Protein AF-A0A959X5T2-F1 (afdb_monomer_lite)

Structure (mmCIF, N/CA/C/O backbone):
data_AF-A0A959X5T2-F1
#
_entry.id   AF-A0A959X5T2-F1
#
loop_
_atom_site.group_PDB
_atom_site.id
_atom_site.type_symbol
_atom_site.label_atom_id
_atom_site.label_alt_id
_atom_site.label_comp_id
_atom_site.label_asym_id
_atom_site.label_entity_id
_atom_site.label_seq_id
_atom_site.pdbx_PDB_ins_code
_atom_site.Cartn_x
_atom_site.Cartn_y
_atom_site.Cartn_z
_atom_site.occupancy
_atom_site.B_iso_or_equiv
_atom_site.auth_seq_id
_atom_site.auth_comp_id
_atom_site.auth_asym_id
_atom_site.auth_atom_id
_atom_site.pdbx_PDB_model_num
ATOM 1 N N . MET A 1 1 ? -1.855 1.329 -15.032 1.00 86.25 1 MET A N 1
ATOM 2 C CA . MET A 1 1 ? -2.889 0.523 -14.342 1.00 86.25 1 MET A CA 1
ATOM 3 C C . MET A 1 1 ? -2.700 0.698 -12.841 1.00 86.25 1 MET A C 1
ATOM 5 O O . MET A 1 1 ? -1.556 0.841 -12.433 1.00 86.25 1 MET A O 1
ATOM 9 N N . LEU A 1 2 ? -3.779 0.723 -12.053 1.00 96.50 2 LEU A N 1
ATOM 10 C CA . LEU A 1 2 ? -3.756 0.918 -10.597 1.00 96.50 2 LEU A CA 1
ATOM 11 C C . LEU A 1 2 ? -4.443 -0.272 -9.912 1.00 96.50 2 LEU A C 1
ATOM 13 O O . LEU A 1 2 ? -5.469 -0.737 -10.403 1.00 96.50 2 LEU A O 1
ATOM 17 N N . LEU A 1 3 ? -3.885 -0.738 -8.795 1.00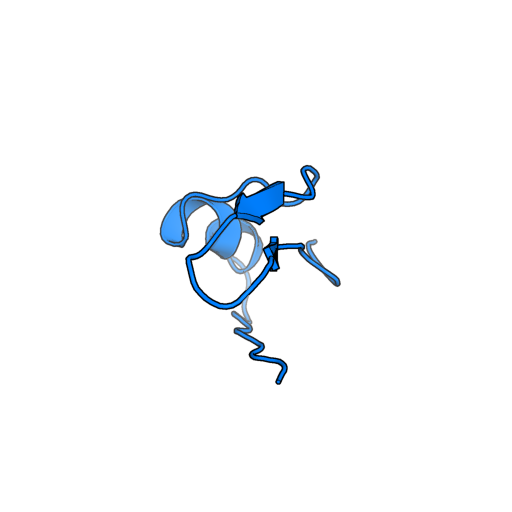 97.75 3 LEU A N 1
ATOM 18 C CA . LEU A 1 3 ? -4.481 -1.747 -7.920 1.00 97.75 3 LEU A CA 1
ATOM 19 C C . LEU A 1 3 ? -4.555 -1.179 -6.505 1.00 97.75 3 LEU A C 1
ATOM 21 O O . LEU A 1 3 ? -3.569 -0.636 -6.009 1.00 97.75 3 LEU A O 1
ATOM 25 N N . THR A 1 4 ? -5.702 -1.342 -5.856 1.00 98.00 4 THR A N 1
ATOM 26 C CA . THR A 1 4 ? -5.907 -0.977 -4.456 1.00 98.00 4 THR A CA 1
ATOM 27 C C . THR A 1 4 ? -6.289 -2.210 -3.651 1.00 98.00 4 THR A C 1
ATOM 29 O O . THR A 1 4 ? -7.023 -3.081 -4.117 1.00 98.00 4 THR A O 1
ATOM 32 N N . VAL A 1 5 ? -5.764 -2.286 -2.431 1.00 97.75 5 VAL A N 1
ATOM 33 C CA . VAL A 1 5 ? -6.115 -3.305 -1.442 1.00 97.75 5 VAL A CA 1
ATOM 34 C C . VAL A 1 5 ? -6.468 -2.565 -0.163 1.00 97.75 5 VAL A C 1
ATOM 36 O O . VAL A 1 5 ? -5.677 -1.752 0.310 1.00 97.75 5 VAL A O 1
ATOM 39 N N . THR A 1 6 ? -7.650 -2.840 0.379 1.00 97.56 6 THR A N 1
ATOM 40 C CA . THR A 1 6 ? -8.165 -2.179 1.581 1.00 97.56 6 THR A CA 1
ATOM 41 C C . THR A 1 6 ? -8.494 -3.233 2.625 1.00 97.56 6 THR A C 1
ATOM 43 O O . THR A 1 6 ? -9.165 -4.219 2.325 1.00 97.56 6 THR A O 1
ATOM 46 N N . LEU A 1 7 ? -8.032 -3.010 3.854 1.00 97.94 7 LEU A N 1
ATOM 47 C CA . LEU A 1 7 ? -8.430 -3.771 5.032 1.00 97.94 7 LEU A CA 1
ATOM 48 C C . LEU A 1 7 ? -9.265 -2.855 5.926 1.00 97.94 7 LEU A C 1
ATOM 50 O O . LEU A 1 7 ? -8.849 -1.739 6.216 1.00 97.94 7 LEU A O 1
ATOM 54 N N . THR A 1 8 ? -10.435 -3.322 6.353 1.00 96.94 8 THR A N 1
ATOM 55 C 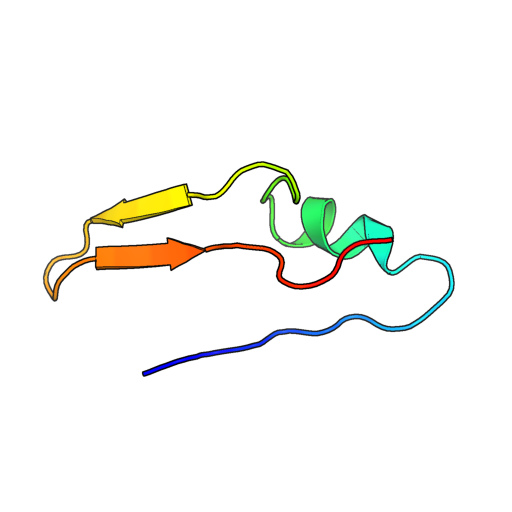CA . THR A 1 8 ? -11.340 -2.575 7.238 1.00 96.94 8 THR A CA 1
ATOM 56 C C . THR A 1 8 ? -11.497 -3.295 8.570 1.00 96.94 8 THR A C 1
ATOM 58 O O . THR A 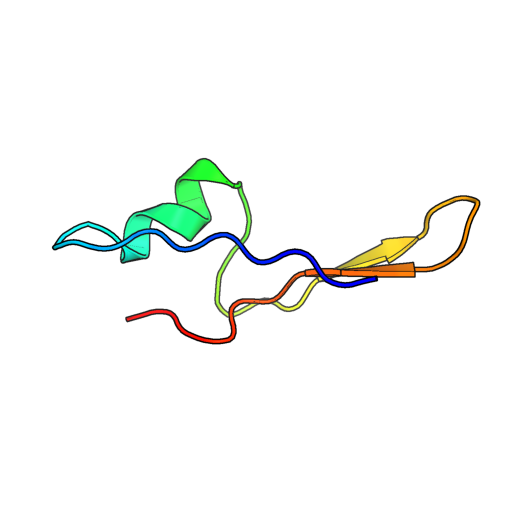1 8 ? -11.598 -4.521 8.591 1.00 96.94 8 THR A O 1
ATOM 61 N N . GLY A 1 9 ? -11.601 -2.542 9.664 1.00 95.88 9 GLY A N 1
ATOM 62 C CA . GLY A 1 9 ? -11.840 -3.071 11.008 1.00 95.88 9 GLY A CA 1
ATOM 63 C C . GLY A 1 9 ? -10.841 -2.535 12.037 1.00 95.88 9 GLY A C 1
ATOM 64 O O . GLY A 1 9 ? -9.947 -1.773 11.676 1.00 95.88 9 GLY A O 1
ATOM 65 N N . PRO A 1 10 ? -10.972 -2.936 13.314 1.00 95.25 10 PRO A N 1
ATOM 66 C CA . PRO A 1 10 ? -10.144 -2.415 14.407 1.00 95.25 10 PRO A CA 1
ATOM 67 C C . PRO A 1 10 ? -8.637 -2.646 14.226 1.00 95.25 10 PRO A C 1
ATOM 69 O O . PRO A 1 10 ? -7.832 -1.896 14.760 1.00 95.25 10 PRO A O 1
ATOM 72 N N . GLU A 1 11 ? -8.257 -3.673 13.462 1.00 95.50 11 GLU A N 1
ATOM 73 C CA . GLU A 1 11 ? -6.862 -4.068 13.229 1.00 95.50 11 GLU A CA 1
ATOM 74 C C . GLU A 1 11 ? -6.350 -3.665 11.832 1.00 95.50 11 GLU A C 1
ATOM 76 O O . GLU A 1 11 ? -5.343 -4.192 11.358 1.00 95.50 11 GLU A O 1
ATOM 81 N N . ALA A 1 12 ? -7.022 -2.732 11.145 1.00 96.88 12 ALA A N 1
ATOM 82 C CA . ALA A 1 12 ? -6.667 -2.323 9.781 1.00 96.88 12 ALA A CA 1
ATOM 83 C C . ALA A 1 12 ? -5.227 -1.791 9.650 1.00 96.88 12 ALA A C 1
ATOM 85 O O . ALA A 1 12 ? -4.572 -2.042 8.634 1.00 96.88 12 ALA A O 1
ATOM 86 N N . ALA A 1 13 ? -4.693 -1.160 10.703 1.00 94.12 13 ALA A N 1
ATOM 87 C CA . ALA A 1 13 ? -3.293 -0.735 10.786 1.00 94.12 13 ALA A CA 1
ATOM 88 C C . ALA A 1 13 ? -2.289 -1.893 10.571 1.00 94.12 13 ALA A C 1
ATOM 90 O O . ALA A 1 13 ? -1.155 -1.676 10.141 1.00 94.12 13 ALA A O 1
ATOM 91 N N . GLY A 1 14 ? -2.708 -3.145 10.798 1.00 96.25 14 GLY A N 1
ATOM 92 C CA . GLY A 1 14 ? -1.916 -4.350 10.552 1.00 96.25 14 GLY A CA 1
ATOM 93 C C . GLY A 1 14 ? -1.671 -4.674 9.072 1.00 96.25 14 GLY A C 1
ATOM 94 O O . GLY A 1 14 ? -0.818 -5.511 8.772 1.00 96.25 14 GLY A O 1
ATOM 95 N N . LEU A 1 15 ? -2.348 -4.011 8.124 1.00 97.38 15 LEU A N 1
ATOM 96 C CA . LEU A 1 15 ? -2.164 -4.269 6.688 1.00 97.38 15 LEU A CA 1
ATOM 97 C C . LEU A 1 15 ? -0.704 -4.078 6.242 1.00 97.38 15 LEU A C 1
ATOM 99 O O . LEU A 1 15 ? -0.186 -4.875 5.455 1.00 97.38 15 LEU A O 1
ATOM 103 N N . GLY A 1 16 ? -0.019 -3.077 6.807 1.00 96.50 16 GLY A N 1
ATOM 104 C CA . GLY A 1 16 ? 1.403 -2.823 6.564 1.00 96.50 16 GLY A CA 1
ATOM 105 C C . GLY A 1 16 ? 2.300 -4.009 6.904 1.00 96.50 16 GLY A C 1
ATOM 106 O O . GLY A 1 16 ? 3.221 -4.342 6.152 1.00 96.50 16 GLY A O 1
ATOM 107 N N . TYR A 1 17 ? 1.987 -4.692 8.005 1.00 97.12 17 TYR A N 1
ATOM 108 C CA . TYR A 1 17 ? 2.695 -5.890 8.435 1.00 97.12 17 TYR A CA 1
ATOM 109 C C . TYR A 1 17 ? 2.444 -7.060 7.475 1.00 97.12 17 TYR A C 1
ATOM 111 O O . TYR A 1 17 ? 3.397 -7.653 6.975 1.00 97.12 17 TYR A O 1
ATOM 119 N N . LEU A 1 18 ? 1.180 -7.340 7.135 1.00 97.44 18 LEU A N 1
ATOM 120 C CA . LEU A 1 18 ? 0.815 -8.443 6.233 1.00 97.44 18 LEU A CA 1
ATOM 121 C C . LEU A 1 18 ? 1.480 -8.310 4.854 1.00 97.44 18 LEU A C 1
ATOM 123 O O . LEU A 1 18 ? 2.049 -9.270 4.331 1.00 97.44 18 LEU A O 1
ATOM 127 N N . LEU A 1 19 ? 1.470 -7.103 4.282 1.00 97.25 19 LEU A N 1
ATOM 128 C CA . LEU A 1 19 ? 2.065 -6.827 2.969 1.00 97.25 19 LEU A CA 1
ATOM 129 C C . LEU A 1 19 ? 3.576 -6.552 3.019 1.00 97.25 19 LEU A C 1
ATOM 131 O O . LEU A 1 19 ? 4.209 -6.352 1.975 1.00 97.25 19 LEU A O 1
ATOM 135 N N . HIS A 1 20 ? 4.168 -6.535 4.217 1.00 97.38 20 HIS A N 1
ATOM 136 C CA . HIS A 1 20 ? 5.569 -6.183 4.444 1.00 97.38 20 HIS A CA 1
ATOM 137 C C . HIS A 1 20 ? 5.934 -4.834 3.798 1.00 97.38 20 HIS A C 1
ATOM 139 O O . HIS A 1 20 ? 6.925 -4.711 3.064 1.00 97.38 20 HIS A O 1
ATOM 145 N N . LYS A 1 21 ? 5.093 -3.817 4.011 1.00 97.25 21 LYS A N 1
ATOM 146 C CA . LYS A 1 21 ? 5.299 -2.441 3.540 1.00 97.25 21 LYS A CA 1
ATOM 147 C C . LYS A 1 21 ? 4.919 -1.462 4.640 1.00 97.25 21 LYS A C 1
ATOM 149 O O . LYS A 1 21 ? 3.793 -1.479 5.118 1.00 97.25 21 LYS A O 1
ATOM 154 N N . HIS A 1 22 ? 5.859 -0.599 5.011 1.00 96.62 22 HIS A N 1
ATOM 155 C CA . HIS A 1 22 ? 5.627 0.426 6.023 1.00 96.62 22 HIS A CA 1
ATOM 156 C C . HIS A 1 22 ? 4.745 1.556 5.456 1.00 96.62 22 HIS A C 1
ATOM 158 O O . HIS A 1 22 ? 5.088 2.064 4.384 1.00 96.62 22 HIS A O 1
ATOM 164 N N . PRO A 1 23 ? 3.670 1.975 6.148 1.00 96.88 23 PRO A N 1
ATOM 165 C CA . PRO A 1 23 ? 2.732 2.980 5.641 1.00 96.88 23 PRO A CA 1
ATOM 166 C C . PRO A 1 23 ? 3.377 4.345 5.375 1.00 96.88 23 PRO A C 1
ATOM 168 O O . PRO A 1 23 ? 3.178 4.908 4.303 1.00 96.88 23 PRO A O 1
ATOM 171 N N . ASP A 1 24 ? 4.264 4.806 6.263 1.00 96.31 24 ASP A N 1
ATOM 172 C CA . ASP A 1 24 ? 4.959 6.101 6.107 1.00 96.31 24 ASP A CA 1
ATOM 173 C C . ASP A 1 24 ? 6.097 6.104 5.073 1.00 96.31 24 ASP A C 1
ATOM 175 O O . ASP A 1 24 ? 6.852 7.071 4.960 1.00 96.31 24 ASP A O 1
ATOM 179 N N . ARG A 1 25 ? 6.277 5.008 4.326 1.00 97.12 25 ARG A N 1
ATOM 180 C CA . ARG A 1 25 ? 7.362 4.882 3.354 1.00 97.12 25 ARG A CA 1
ATOM 181 C C . ARG A 1 25 ? 6.827 4.548 1.972 1.00 97.12 25 ARG A C 1
ATOM 183 O O . ARG A 1 25 ? 6.581 3.385 1.654 1.00 97.12 25 ARG A O 1
ATOM 190 N N . VAL A 1 26 ? 6.788 5.565 1.115 1.00 97.81 26 VAL A N 1
ATOM 191 C CA . VAL A 1 26 ? 6.609 5.381 -0.329 1.00 97.81 26 VAL A CA 1
ATOM 192 C C . VAL A 1 26 ? 7.809 4.614 -0.889 1.00 97.81 26 VAL A C 1
ATOM 194 O O . VAL A 1 26 ? 8.962 4.943 -0.603 1.00 97.81 26 VAL A O 1
ATOM 197 N N . GLN A 1 27 ? 7.540 3.564 -1.662 1.00 98.06 27 GLN A N 1
ATOM 198 C CA . GLN A 1 27 ? 8.565 2.726 -2.282 1.00 98.06 27 GLN A CA 1
ATOM 199 C C . GLN A 1 27 ? 8.321 2.621 -3.782 1.00 98.06 27 GLN A C 1
ATOM 201 O O . GLN A 1 27 ? 7.189 2.408 -4.215 1.00 98.06 27 GLN A O 1
ATOM 206 N N . THR A 1 28 ? 9.398 2.712 -4.554 1.00 98.12 28 THR A N 1
ATOM 207 C CA . THR A 1 28 ? 9.385 2.516 -6.004 1.00 98.12 28 THR A CA 1
ATOM 208 C C . THR A 1 28 ? 10.221 1.291 -6.344 1.00 98.12 28 THR A C 1
ATOM 210 O O . THR A 1 28 ? 11.318 1.117 -5.813 1.00 98.12 28 THR A O 1
ATOM 213 N N . PHE A 1 29 ? 9.700 0.442 -7.224 1.00 97.81 29 PHE A N 1
ATOM 214 C CA . PHE A 1 29 ? 10.361 -0.770 -7.695 1.00 97.81 29 PHE A CA 1
ATOM 215 C C . PHE A 1 29 ? 10.541 -0.697 -9.210 1.00 97.81 29 PHE A C 1
ATOM 217 O O . PHE A 1 29 ? 9.562 -0.514 -9.935 1.00 97.81 29 PHE A O 1
ATOM 224 N N . SER A 1 30 ? 11.772 -0.873 -9.693 1.00 97.94 30 SER A N 1
ATOM 225 C CA . SER A 1 30 ? 12.044 -1.005 -11.127 1.00 97.94 30 SER A CA 1
ATOM 226 C C . SER A 1 30 ? 11.707 -2.419 -11.601 1.00 97.94 30 SER A C 1
ATOM 228 O O . SER A 1 30 ? 12.143 -3.410 -11.017 1.00 97.94 30 SER A O 1
ATOM 230 N N . LEU A 1 31 ? 10.937 -2.507 -12.679 1.00 97.25 31 LEU A N 1
ATOM 231 C CA . LEU A 1 31 ? 10.505 -3.734 -13.339 1.00 97.25 31 LEU A CA 1
ATOM 232 C C . LEU A 1 31 ? 10.907 -3.668 -14.825 1.00 97.25 31 LEU A C 1
ATOM 234 O O . LEU A 1 31 ? 11.094 -2.576 -15.363 1.00 97.25 31 LEU A O 1
ATOM 238 N N . PRO A 1 32 ? 10.978 -4.801 -15.548 1.00 97.81 32 PRO A N 1
ATOM 239 C CA . PRO A 1 32 ? 11.301 -4.795 -16.981 1.00 97.81 32 PRO A CA 1
ATOM 240 C C . PRO A 1 32 ? 10.352 -3.954 -17.853 1.00 97.81 32 PRO A C 1
ATOM 242 O O . PRO A 1 32 ? 10.708 -3.570 -18.962 1.00 97.81 32 PRO A O 1
ATOM 245 N N . VAL A 1 33 ? 9.142 -3.681 -17.358 1.00 95.56 33 VAL A N 1
ATOM 246 C CA . VAL A 1 33 ? 8.081 -2.940 -18.060 1.00 95.56 33 VAL A CA 1
ATOM 247 C C . VAL A 1 33 ? 7.893 -1.505 -17.548 1.00 95.56 33 VAL A C 1
ATOM 249 O O . VAL A 1 33 ? 6.927 -0.850 -17.928 1.00 95.56 33 VAL A O 1
ATOM 252 N N . GLY A 1 34 ? 8.781 -1.015 -16.677 1.00 96.38 34 GLY A N 1
ATOM 253 C CA . GLY A 1 34 ? 8.702 0.322 -16.082 1.00 96.38 34 GLY A CA 1
ATOM 254 C C . GLY A 1 34 ? 8.792 0.295 -14.559 1.00 96.38 34 GLY A C 1
ATOM 255 O O . GLY A 1 34 ? 9.347 -0.631 -13.978 1.00 96.38 34 GLY A O 1
ATOM 256 N N . GLU A 1 35 ? 8.245 1.311 -13.898 1.00 97.88 35 GLU A N 1
ATOM 257 C CA . GLU A 1 35 ? 8.299 1.436 -12.438 1.00 97.88 35 GLU A CA 1
ATOM 258 C C . GLU A 1 35 ? 6.936 1.195 -11.786 1.00 97.88 35 GLU A C 1
ATOM 260 O O . GLU A 1 35 ? 5.892 1.559 -12.331 1.00 97.88 35 GLU A O 1
ATOM 265 N N . ALA A 1 36 ? 6.952 0.597 -10.595 1.00 98.00 36 ALA A N 1
ATOM 266 C CA . ALA A 1 36 ? 5.779 0.427 -9.750 1.00 98.00 36 ALA A CA 1
ATOM 267 C C . ALA A 1 36 ? 5.957 1.187 -8.432 1.00 98.00 36 ALA A C 1
ATOM 269 O O . ALA A 1 36 ? 6.907 0.933 -7.690 1.00 98.00 36 ALA A O 1
ATOM 270 N N . THR A 1 37 ? 5.013 2.076 -8.124 1.00 98.19 37 THR A N 1
ATOM 271 C CA . THR A 1 37 ? 4.982 2.839 -6.869 1.00 98.19 37 THR A CA 1
ATOM 272 C C . THR A 1 37 ? 3.988 2.212 -5.900 1.00 98.19 37 THR A C 1
ATOM 274 O O . THR A 1 37 ? 2.825 2.003 -6.244 1.00 98.19 37 THR A O 1
ATOM 277 N N . VAL A 1 38 ? 4.436 1.941 -4.676 1.00 98.19 38 VAL A N 1
ATOM 278 C CA . VAL A 1 38 ? 3.62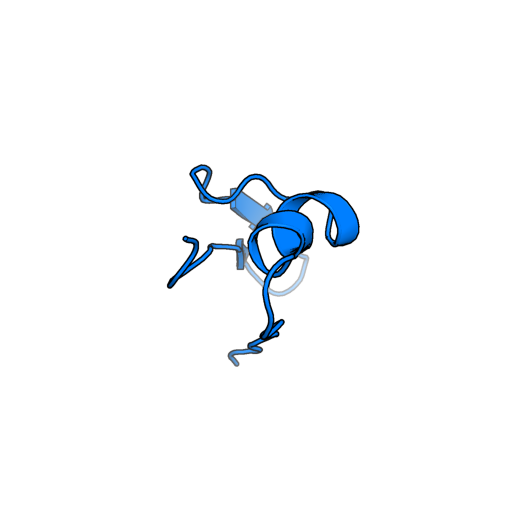4 1.420 -3.571 1.00 98.19 38 VAL A CA 1
ATOM 279 C C . VAL A 1 38 ? 3.573 2.465 -2.463 1.00 98.19 38 VAL A C 1
ATOM 281 O O . VAL A 1 38 ? 4.613 2.928 -1.990 1.00 98.19 38 VAL A O 1
ATOM 284 N N . PHE A 1 39 ? 2.362 2.832 -2.050 1.00 98.12 39 PHE A N 1
ATOM 285 C CA . PHE A 1 39 ? 2.103 3.802 -0.988 1.00 98.12 39 PHE A CA 1
ATOM 286 C C . PHE A 1 39 ? 0.758 3.517 -0.311 1.00 98.12 39 PHE A C 1
ATOM 288 O O . PHE A 1 39 ? -0.082 2.811 -0.872 1.00 98.12 39 PHE A O 1
ATOM 295 N N . TYR A 1 40 ? 0.565 4.077 0.884 1.00 97.81 40 TYR A N 1
ATOM 296 C CA . TYR A 1 40 ? -0.677 3.985 1.646 1.00 97.81 40 TYR A CA 1
ATOM 297 C C . TYR A 1 40 ? -1.400 5.332 1.558 1.00 97.81 40 TYR A C 1
ATOM 299 O O . TYR A 1 40 ? -0.934 6.295 2.164 1.00 97.81 40 TYR A O 1
ATOM 307 N N . PRO A 1 41 ? -2.491 5.447 0.778 1.00 96.94 41 PRO A N 1
ATOM 308 C CA . PRO A 1 41 ? -3.258 6.691 0.714 1.00 96.94 41 PRO A CA 1
ATOM 309 C C . PRO A 1 41 ? -3.993 6.986 2.029 1.00 96.94 41 PRO A C 1
ATOM 311 O O . PRO A 1 41 ? -4.262 8.144 2.329 1.00 96.94 41 PRO A O 1
ATOM 314 N N . GLU A 1 42 ? -4.299 5.944 2.804 1.00 94.38 42 GLU A N 1
ATOM 315 C CA . GLU A 1 42 ? -4.945 6.011 4.110 1.00 94.38 42 GLU A CA 1
ATOM 316 C C . GLU A 1 42 ? -4.345 4.926 5.017 1.00 94.38 42 GLU A C 1
ATOM 318 O O . GLU A 1 42 ? -4.141 3.788 4.586 1.00 94.38 42 GLU A O 1
AT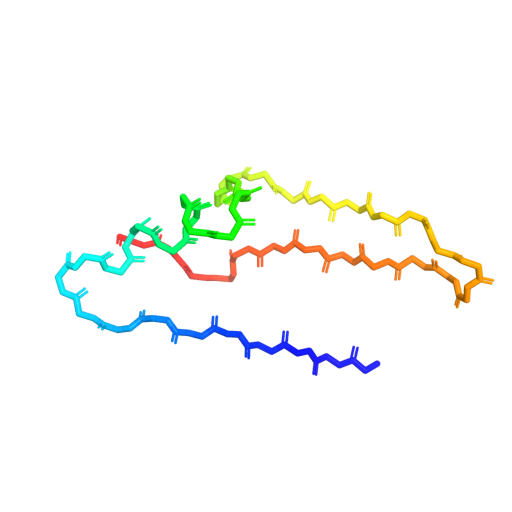OM 323 N N . SER A 1 43 ? -4.021 5.299 6.255 1.00 91.31 43 SER A N 1
ATOM 324 C CA . SER A 1 43 ? -3.558 4.405 7.319 1.00 91.31 43 SER A CA 1
ATOM 325 C C . SER A 1 43 ? -3.788 5.108 8.660 1.00 91.31 43 SER A C 1
ATOM 327 O O . SER A 1 43 ? -3.228 6.182 8.877 1.00 91.31 43 SER A O 1
ATOM 329 N N . SER A 1 44 ? -4.609 4.525 9.537 1.00 79.88 44 SE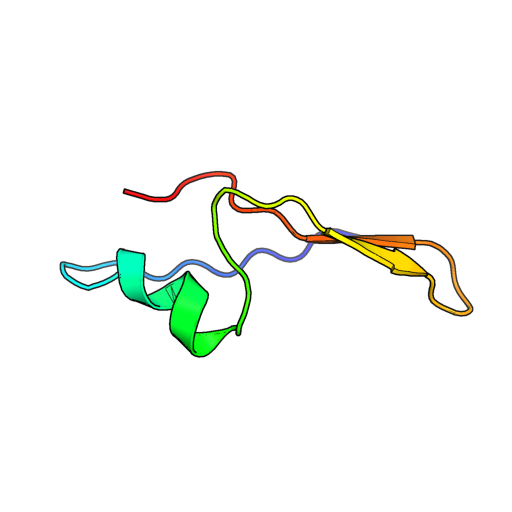R A N 1
ATOM 330 C CA . SER A 1 44 ? -4.992 5.077 10.849 1.00 79.88 44 SER A CA 1
ATOM 331 C C . SER A 1 44 ? -5.046 4.006 11.922 1.00 79.88 44 SER A C 1
ATOM 333 O O . SER A 1 44 ? -5.488 2.887 11.569 1.00 79.88 44 SER A O 1
#

Foldseek 3Di:
DDDDDFDDDPCRLCPCVVVVHDQVDWDWDQDPVGIDIDHDPDHD

pLDDT: mean 96.3, std 3.24, range [79.88, 98.19]

Secondary structure (DSSP, 8-state):
--------STTGGGHHHHTT--TT--EEEEETTEEEEE--S---

Sequence (44 aa):
MLLTVTLTGPEAAGLGYLLHKHPDRVQTFSLPVGEATVFYPESS

Radius of gyration: 11.71 Å; chains: 1; bounding box: 24×15×32 Å